Protein AF-A0A2E8UPC9-F1 (afdb_monomer)

Foldseek 3Di:
DDPVVVVVVVVVVVLVVVLVPDDDDDLVLVVQLVVVLVVVLVVCCVVVCVVVVNCEPHPVNVVVVCVVSCCQALVCCQVPVGHPSCVVSVDFDADPVRHGDHSVCVCVVPVVVVCVVVPDSDDDD

Secondary structure (DSSP, 8-state):
--HHHHHHHHHHHHHHHHHTTPPPP-HHHHHHHHHHHHHHHHHHHHHHHHHTTSSSSSGGGHHHHHHHHHHHHHHHHHHHSS-HHHHHTT---B-TTS-B--GGGHHHHHHHHHHHHHHTS----

Structure (mmCIF, N/CA/C/O backbone):
data_AF-A0A2E8UPC9-F1
#
_entry.id   AF-A0A2E8UPC9-F1
#
loop_
_atom_site.group_PDB
_atom_site.id
_atom_site.type_symbol
_atom_site.label_atom_id
_atom_site.label_alt_id
_atom_site.label_comp_id
_atom_site.label_asym_id
_atom_site.label_entity_id
_atom_site.label_seq_id
_atom_site.pdbx_PDB_ins_code
_atom_site.Cartn_x
_atom_site.Cartn_y
_atom_site.Cartn_z
_atom_site.occupancy
_atom_site.B_iso_or_equiv
_atom_site.auth_seq_id
_atom_site.auth_comp_id
_atom_site.auth_asym_id
_atom_site.auth_atom_id
_atom_site.pdbx_PDB_model_num
ATOM 1 N N . MET A 1 1 ? -35.006 27.473 10.296 1.00 53.62 1 MET A N 1
ATOM 2 C CA . MET A 1 1 ? -33.873 26.530 10.461 1.00 53.62 1 MET A CA 1
ATOM 3 C C . MET A 1 1 ? -33.447 26.048 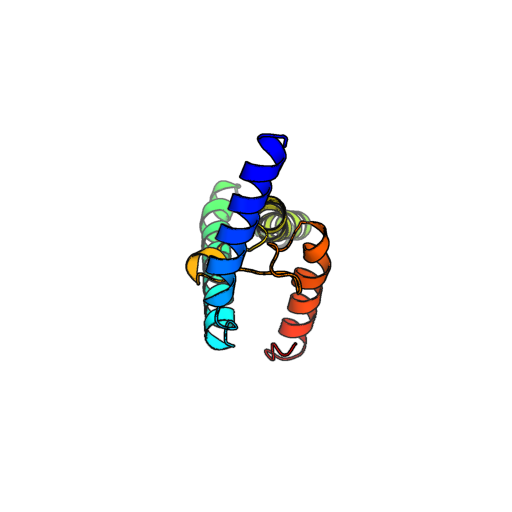9.074 1.00 53.62 1 MET A C 1
ATOM 5 O O . MET A 1 1 ? -34.313 25.646 8.313 1.00 53.62 1 MET A O 1
ATOM 9 N N . ASN A 1 2 ? -32.174 26.198 8.694 1.00 61.91 2 ASN A N 1
ATOM 10 C CA . ASN A 1 2 ? -31.716 26.079 7.300 1.00 61.91 2 ASN A CA 1
ATOM 11 C C . ASN A 1 2 ? -31.569 24.600 6.860 1.00 61.91 2 ASN A C 1
ATOM 13 O O . ASN A 1 2 ? -30.892 23.845 7.559 1.00 61.91 2 ASN A O 1
ATOM 17 N N . LYS A 1 3 ? -32.144 24.189 5.713 1.00 58.75 3 LYS A N 1
ATOM 18 C CA . LYS A 1 3 ? -32.124 22.797 5.179 1.00 58.75 3 LYS A CA 1
ATOM 19 C C . LYS A 1 3 ? -30.715 22.183 5.132 1.00 58.75 3 LYS A C 1
ATOM 21 O O . LYS A 1 3 ? -30.531 21.005 5.416 1.00 58.75 3 LYS A O 1
ATOM 26 N N . LYS A 1 4 ? -29.699 23.010 4.870 1.00 60.12 4 LYS A N 1
ATOM 27 C CA . LYS A 1 4 ? -28.281 22.613 4.831 1.00 60.12 4 LYS A CA 1
ATOM 28 C C . LYS A 1 4 ? -27.759 22.074 6.176 1.00 60.12 4 LYS A C 1
ATOM 30 O O . LYS A 1 4 ? -26.920 21.182 6.199 1.00 60.12 4 LYS A O 1
ATOM 35 N N . ASN A 1 5 ? -28.288 22.577 7.295 1.00 56.41 5 ASN A N 1
ATOM 36 C CA . ASN A 1 5 ? -27.905 22.138 8.641 1.00 56.41 5 ASN A CA 1
ATOM 37 C C . ASN A 1 5 ? -28.623 20.852 9.075 1.00 56.41 5 ASN A C 1
ATOM 39 O O . ASN A 1 5 ? -28.151 20.187 9.993 1.00 56.41 5 ASN A O 1
ATOM 43 N N . GLN A 1 6 ? -29.749 20.509 8.439 1.00 60.88 6 GLN A N 1
ATOM 44 C CA . GLN A 1 6 ? -30.461 19.251 8.678 1.00 60.88 6 GLN A CA 1
ATOM 45 C C . GLN A 1 6 ? -29.763 18.097 7.950 1.00 60.88 6 GLN A C 1
ATOM 47 O O . GLN A 1 6 ? -29.388 17.134 8.609 1.00 60.88 6 GLN A O 1
ATOM 52 N N . ASN A 1 7 ? -29.426 18.268 6.664 1.00 59.91 7 ASN A N 1
ATOM 53 C CA . ASN A 1 7 ? -28.661 17.268 5.901 1.00 59.91 7 ASN A CA 1
ATOM 54 C C . ASN A 1 7 ? -27.300 16.957 6.544 1.00 59.91 7 ASN A C 1
ATOM 56 O O . ASN A 1 7 ? -26.943 15.797 6.708 1.00 59.91 7 ASN A O 1
ATOM 60 N N . LYS A 1 8 ? -26.570 17.987 6.997 1.00 54.03 8 LYS A N 1
ATOM 61 C CA . LYS A 1 8 ? -25.281 17.796 7.679 1.00 54.03 8 LYS A CA 1
ATOM 62 C C . LYS A 1 8 ? -25.423 17.031 9.001 1.00 54.03 8 LYS A C 1
ATOM 64 O O . LYS A 1 8 ? -24.548 16.253 9.355 1.00 54.03 8 LYS A O 1
ATOM 69 N N . LYS A 1 9 ? -26.512 17.243 9.749 1.00 53.56 9 LYS A N 1
ATOM 70 C CA . LYS A 1 9 ? -26.778 16.501 10.994 1.00 53.56 9 LYS A CA 1
ATOM 71 C C . LYS A 1 9 ? -27.178 15.050 10.729 1.00 53.56 9 LYS A C 1
ATOM 73 O O . LYS A 1 9 ? -26.815 14.188 11.522 1.00 53.56 9 LYS A O 1
ATOM 78 N N . GLU A 1 10 ? -27.902 14.783 9.645 1.00 54.31 10 GLU A N 1
ATOM 79 C CA . GLU A 1 10 ? -28.267 13.425 9.234 1.00 54.31 10 GLU A CA 1
ATOM 80 C C . GLU A 1 10 ? -27.057 12.627 8.734 1.00 54.31 10 GLU A C 1
ATOM 82 O O . GLU A 1 10 ? -26.909 11.476 9.135 1.00 54.31 10 GLU A O 1
ATOM 87 N N . GLU A 1 11 ? -26.150 13.235 7.960 1.00 55.62 11 GLU A N 1
ATOM 88 C CA . GLU A 1 11 ? -24.879 12.605 7.558 1.00 55.62 11 GLU A CA 1
ATOM 89 C C . GLU A 1 11 ? -24.008 12.254 8.771 1.00 55.62 11 GLU A C 1
ATOM 91 O O . GLU A 1 11 ? -23.616 11.102 8.925 1.00 55.62 11 GLU A O 1
ATOM 96 N N . ILE A 1 12 ? -23.805 13.194 9.703 1.00 56.66 12 ILE A N 1
ATOM 97 C CA . ILE A 1 12 ? -22.993 12.960 10.912 1.00 56.66 12 ILE A CA 1
ATOM 98 C C . ILE A 1 12 ? -23.587 11.847 11.796 1.00 56.66 12 ILE A C 1
ATOM 100 O O . ILE A 1 12 ? -22.846 11.073 12.398 1.00 56.66 12 ILE A O 1
ATOM 104 N N . ASN A 1 13 ? -24.918 11.749 11.883 1.00 53.28 13 ASN A N 1
ATOM 105 C CA . ASN A 1 13 ? -25.608 10.715 12.665 1.00 53.28 13 ASN A CA 1
ATOM 106 C C . ASN A 1 13 ? -25.575 9.340 11.969 1.00 53.28 13 ASN A C 1
ATOM 108 O O . ASN A 1 13 ? -25.529 8.295 12.615 1.00 53.28 13 ASN A O 1
ATOM 112 N N . LYS A 1 14 ? -25.572 9.322 10.633 1.00 56.09 14 LYS A N 1
ATOM 113 C CA . LYS A 1 14 ? -25.451 8.089 9.853 1.00 56.09 14 LYS A CA 1
ATOM 114 C C . LYS A 1 14 ? -24.025 7.541 9.903 1.00 56.09 14 LYS A C 1
ATOM 116 O O . LYS A 1 14 ? -23.857 6.344 10.129 1.00 56.09 14 LYS A O 1
ATOM 121 N N . ASP A 1 15 ? -23.026 8.414 9.788 1.00 54.78 15 ASP A N 1
ATOM 122 C CA . ASP A 1 15 ? -21.617 8.053 9.932 1.00 54.78 15 ASP A CA 1
ATOM 123 C C . ASP A 1 15 ? -21.334 7.538 11.346 1.00 54.78 15 ASP A C 1
ATOM 125 O O . ASP A 1 15 ? -20.826 6.429 11.493 1.00 54.78 15 ASP A O 1
ATOM 129 N N . SER A 1 16 ? -21.766 8.248 12.397 1.00 52.50 16 SER A N 1
ATOM 130 C CA . SER A 1 16 ? -21.538 7.832 13.792 1.00 52.50 16 SER A CA 1
ATOM 131 C C . SER A 1 16 ? -22.139 6.461 14.134 1.00 52.50 16 SER A C 1
ATOM 133 O O . SER A 1 16 ? -21.529 5.689 14.876 1.00 52.50 16 SER A O 1
ATOM 135 N N . LYS A 1 17 ? -23.289 6.108 13.546 1.00 51.22 17 LYS A N 1
ATOM 136 C CA . LYS A 1 17 ? -23.935 4.796 13.710 1.00 51.22 17 LYS A CA 1
ATOM 137 C C . LYS A 1 17 ? -23.205 3.661 12.976 1.00 51.22 17 LYS A C 1
ATOM 139 O O . LYS A 1 17 ? -23.281 2.507 13.397 1.00 51.22 17 LYS A O 1
ATOM 144 N N . HIS A 1 18 ? -22.482 3.962 11.896 1.00 55.59 18 HIS A N 1
ATOM 145 C CA . HIS A 1 18 ? -21.567 3.001 11.269 1.00 55.59 18 HIS A CA 1
ATOM 146 C C . HIS A 1 18 ? -20.305 2.788 12.118 1.00 55.59 18 HIS A C 1
ATOM 148 O O . HIS A 1 18 ? -19.798 1.671 12.187 1.00 55.59 18 HIS A O 1
ATOM 154 N N . ILE A 1 19 ? -19.841 3.828 12.815 1.00 59.38 19 ILE A N 1
ATOM 155 C CA . ILE A 1 19 ? -18.601 3.808 13.609 1.00 59.38 19 ILE A CA 1
ATOM 156 C C . ILE A 1 19 ? -18.763 3.003 14.896 1.00 59.38 19 ILE A C 1
ATOM 158 O O . ILE A 1 19 ? -17.841 2.303 15.303 1.00 59.38 19 ILE A O 1
ATOM 162 N N . SER A 1 20 ? -19.948 3.038 15.512 1.00 56.66 20 SER A N 1
ATOM 163 C CA . SER A 1 20 ? -20.241 2.259 16.723 1.00 56.66 20 SER A CA 1
ATOM 164 C C . SER A 1 20 ? -20.184 0.739 16.520 1.00 56.66 20 SER A C 1
ATOM 166 O O . SER A 1 20 ? -20.212 0.006 17.500 1.00 56.66 20 SER A O 1
ATOM 168 N N . ASN A 1 21 ? -20.115 0.269 15.269 1.00 64.56 21 ASN A N 1
ATOM 169 C CA . ASN A 1 21 ? -19.970 -1.144 14.911 1.00 64.56 21 ASN A CA 1
ATOM 170 C C . ASN A 1 21 ? -18.559 -1.495 14.402 1.00 64.56 21 ASN A C 1
ATOM 172 O O . ASN A 1 21 ? -18.359 -2.584 13.867 1.00 64.56 21 ASN A O 1
ATOM 176 N N . LEU A 1 22 ? -17.587 -0.583 14.511 1.00 72.06 22 LEU A N 1
ATOM 177 C CA . LEU A 1 22 ? -16.212 -0.854 14.101 1.00 72.06 22 LEU A CA 1
ATOM 178 C C . LEU A 1 22 ? -15.459 -1.573 15.215 1.00 72.06 22 LEU A C 1
ATOM 180 O O . LEU A 1 22 ? -15.270 -1.043 16.309 1.00 72.06 22 LEU A O 1
ATOM 184 N N . GLU A 1 23 ? -14.982 -2.769 14.902 1.00 77.81 23 GLU A N 1
ATOM 185 C CA . GLU A 1 23 ? -14.035 -3.488 15.741 1.00 77.81 23 GLU A CA 1
ATOM 186 C C . GL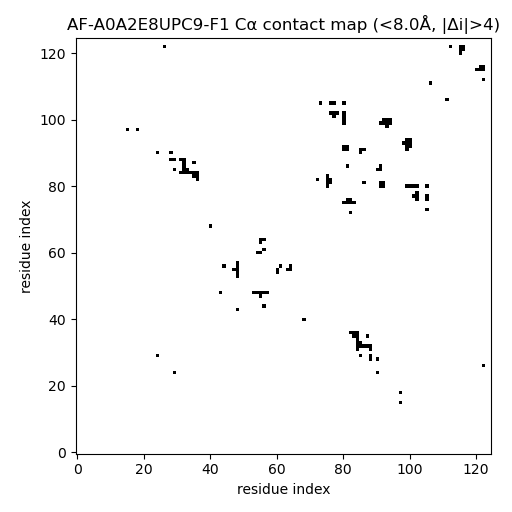U A 1 23 ? -12.603 -3.033 15.430 1.00 77.81 23 GLU A C 1
ATOM 188 O O . GLU A 1 23 ? -12.249 -2.728 14.285 1.00 77.81 23 GLU A O 1
ATOM 193 N N . ILE A 1 24 ? -11.755 -2.985 16.458 1.00 77.38 24 ILE A N 1
ATOM 194 C CA . ILE A 1 24 ? -10.335 -2.682 16.283 1.00 77.38 24 ILE A CA 1
ATOM 195 C C . ILE A 1 24 ? -9.707 -3.784 15.430 1.00 77.38 24 ILE A C 1
ATOM 197 O O . ILE A 1 24 ? -9.656 -4.944 15.830 1.00 77.38 24 ILE A O 1
ATOM 201 N N . ALA A 1 25 ? -9.164 -3.405 14.271 1.00 76.12 25 ALA A N 1
ATOM 202 C CA . ALA A 1 25 ? -8.486 -4.345 13.388 1.00 76.12 25 ALA A CA 1
ATOM 203 C C . ALA A 1 25 ? -7.292 -5.001 14.100 1.00 76.12 25 ALA A C 1
ATOM 205 O O . ALA A 1 25 ? -6.317 -4.317 14.454 1.00 76.12 25 ALA A O 1
ATOM 206 N N . GLY A 1 26 ? -7.368 -6.322 14.261 1.00 77.00 26 GLY A N 1
ATOM 207 C CA . GLY A 1 26 ? -6.341 -7.150 14.882 1.00 77.00 26 GLY A CA 1
ATOM 208 C C . GLY A 1 26 ? -5.055 -7.267 14.057 1.00 77.00 26 GLY A C 1
ATOM 209 O O . GLY A 1 26 ? -4.947 -6.799 12.919 1.00 77.00 26 GLY A O 1
ATOM 210 N N . LEU A 1 27 ? -4.049 -7.923 14.637 1.00 77.19 27 LEU A N 1
ATOM 211 C CA . LEU A 1 27 ? -2.735 -8.092 14.010 1.00 77.19 27 LEU A CA 1
ATOM 212 C C . LEU A 1 27 ? -2.813 -8.914 12.711 1.00 77.19 27 LEU A C 1
ATOM 214 O O . LEU A 1 27 ? -2.221 -8.529 11.706 1.00 77.19 27 LEU A O 1
ATOM 218 N N . ILE A 1 28 ? -3.615 -9.983 12.695 1.00 79.50 28 ILE A N 1
ATOM 219 C CA . ILE A 1 28 ? -3.771 -10.864 11.525 1.00 79.50 28 ILE A CA 1
ATOM 220 C C . ILE A 1 28 ? -4.448 -10.148 10.354 1.00 79.50 28 ILE A C 1
ATOM 222 O O . ILE A 1 28 ? -3.986 -10.270 9.224 1.00 79.50 28 ILE A O 1
ATOM 226 N N . SER A 1 29 ? -5.485 -9.342 10.596 1.00 78.25 29 SER A N 1
ATOM 227 C CA . SER A 1 29 ? -6.134 -8.569 9.528 1.00 78.25 29 SER A CA 1
ATOM 228 C C . SER A 1 29 ? -5.188 -7.527 8.922 1.00 78.25 29 SER A C 1
ATOM 230 O O . SER A 1 29 ? -5.205 -7.296 7.714 1.00 78.25 29 SER A O 1
ATOM 232 N N . ARG A 1 30 ? -4.314 -6.925 9.743 1.00 80.81 30 ARG A N 1
ATOM 233 C CA . ARG A 1 30 ? -3.279 -5.992 9.267 1.00 80.81 30 ARG A CA 1
ATOM 234 C C . ARG A 1 30 ? -2.202 -6.712 8.455 1.00 80.81 30 ARG A C 1
ATOM 236 O O . ARG A 1 30 ? -1.801 -6.197 7.415 1.00 80.81 30 ARG A O 1
ATOM 243 N N . LEU A 1 31 ? -1.777 -7.899 8.894 1.00 79.62 31 LEU A N 1
ATOM 244 C CA . LEU A 1 31 ? -0.836 -8.737 8.150 1.00 79.62 31 LEU A CA 1
ATOM 245 C C . LEU A 1 31 ? -1.433 -9.192 6.813 1.00 79.62 31 LEU A C 1
ATOM 247 O O . LEU A 1 31 ? -0.760 -9.118 5.792 1.00 79.62 31 LEU A O 1
ATOM 251 N N . TYR A 1 32 ? -2.706 -9.586 6.796 1.00 83.44 32 TYR A N 1
ATOM 252 C CA . TYR A 1 32 ? -3.425 -9.929 5.572 1.00 83.44 32 TYR A CA 1
ATOM 253 C C . TYR A 1 32 ? -3.468 -8.748 4.593 1.00 83.44 32 TYR A C 1
ATOM 255 O O . TYR A 1 32 ? -3.091 -8.909 3.436 1.00 83.44 32 TYR A O 1
ATOM 263 N N . ALA A 1 33 ? -3.823 -7.545 5.058 1.00 84.75 33 ALA A N 1
ATOM 264 C CA . ALA A 1 33 ? -3.788 -6.341 4.224 1.00 84.75 33 ALA A CA 1
ATOM 265 C C . ALA A 1 33 ? -2.392 -6.088 3.626 1.00 84.75 33 ALA A C 1
ATOM 267 O O . ALA A 1 33 ? -2.278 -5.766 2.445 1.00 84.75 33 ALA A O 1
ATOM 268 N N . PHE A 1 34 ? -1.333 -6.282 4.419 1.00 81.38 34 PHE A N 1
ATOM 269 C CA . PHE A 1 34 ? 0.048 -6.160 3.953 1.00 81.38 34 PHE A CA 1
ATOM 270 C C . PHE A 1 34 ? 0.413 -7.219 2.902 1.00 81.38 34 PHE A C 1
ATOM 272 O O . PHE A 1 34 ? 1.017 -6.882 1.889 1.00 81.38 34 PHE A O 1
ATOM 279 N N . MET A 1 35 ? 0.009 -8.479 3.093 1.00 83.81 35 MET A N 1
ATOM 280 C CA . MET A 1 35 ? 0.218 -9.552 2.112 1.00 83.81 35 MET A CA 1
ATOM 281 C C . MET A 1 35 ? -0.491 -9.268 0.786 1.00 83.81 35 MET A C 1
ATOM 283 O O . MET A 1 35 ? 0.075 -9.515 -0.277 1.00 83.81 35 MET A O 1
ATOM 287 N N . VAL A 1 36 ? -1.701 -8.706 0.837 1.00 88.75 36 VAL A N 1
ATOM 288 C CA . VAL A 1 36 ? -2.433 -8.285 -0.363 1.00 88.75 36 VAL A CA 1
ATOM 289 C C . VAL A 1 36 ? -1.697 -7.152 -1.079 1.00 88.75 36 VAL A C 1
ATOM 291 O O . VAL A 1 36 ? -1.502 -7.235 -2.289 1.00 88.75 36 VAL A O 1
ATOM 294 N N . ASP A 1 37 ? -1.254 -6.119 -0.353 1.00 86.19 37 ASP A N 1
ATOM 295 C CA . ASP A 1 37 ? -0.483 -5.013 -0.938 1.00 86.19 37 ASP A CA 1
ATOM 296 C C . ASP A 1 37 ? 0.827 -5.513 -1.578 1.00 86.19 37 ASP A C 1
ATOM 298 O O . ASP A 1 37 ? 1.154 -5.123 -2.698 1.00 86.19 37 ASP A O 1
ATOM 302 N N . LEU A 1 38 ? 1.540 -6.428 -0.916 1.00 86.44 38 LEU A N 1
ATOM 303 C CA . LEU A 1 38 ? 2.765 -7.056 -1.421 1.00 86.44 38 LEU A CA 1
ATOM 304 C C . LEU A 1 38 ? 2.507 -7.875 -2.695 1.00 86.44 38 LEU A C 1
ATOM 306 O O . LEU A 1 38 ? 3.241 -7.748 -3.673 1.00 86.44 38 LEU A O 1
ATOM 310 N N . GLY A 1 39 ? 1.434 -8.668 -2.716 1.00 89.75 39 GLY A N 1
ATOM 311 C CA . GLY A 1 39 ? 1.004 -9.393 -3.911 1.00 89.75 39 GLY A CA 1
ATOM 312 C C . GLY A 1 39 ? 0.672 -8.454 -5.072 1.00 89.75 39 GLY A C 1
ATOM 313 O O . GLY A 1 39 ? 1.089 -8.705 -6.201 1.00 89.75 39 GLY A O 1
ATOM 314 N N . LEU A 1 40 ? -0.014 -7.339 -4.802 1.00 90.12 40 LEU A N 1
ATOM 315 C CA . LEU A 1 40 ? -0.352 -6.362 -5.837 1.00 90.12 40 LEU A CA 1
ATOM 316 C C . LEU A 1 40 ? 0.896 -5.683 -6.414 1.00 90.12 40 LEU A C 1
ATOM 318 O O . LEU A 1 40 ? 0.984 -5.489 -7.624 1.00 90.12 40 LEU A O 1
ATOM 322 N N . ILE A 1 41 ? 1.883 -5.379 -5.570 1.00 88.69 41 ILE A N 1
ATOM 323 C CA . ILE A 1 41 ? 3.179 -4.850 -6.010 1.00 88.69 41 ILE A CA 1
ATOM 324 C C . ILE A 1 41 ? 3.890 -5.848 -6.916 1.00 88.69 41 ILE A C 1
ATOM 326 O O . ILE A 1 41 ? 4.360 -5.455 -7.979 1.00 88.69 41 ILE A O 1
ATOM 330 N N . PHE A 1 42 ? 3.927 -7.134 -6.557 1.00 88.50 42 PHE A N 1
ATOM 331 C CA . PHE A 1 42 ? 4.506 -8.148 -7.438 1.00 88.50 42 PHE A CA 1
ATOM 332 C C . PHE A 1 42 ? 3.780 -8.217 -8.779 1.00 88.50 42 PHE A C 1
ATOM 334 O O . PHE A 1 42 ? 4.436 -8.258 -9.815 1.00 88.50 42 PHE A O 1
ATOM 341 N N . ILE A 1 43 ? 2.446 -8.160 -8.787 1.00 90.12 43 ILE A N 1
ATOM 342 C CA . ILE A 1 43 ? 1.668 -8.117 -10.033 1.00 90.12 43 ILE A CA 1
ATOM 343 C C . ILE A 1 43 ? 2.065 -6.900 -10.874 1.00 90.12 43 ILE A C 1
ATOM 345 O O . ILE A 1 43 ? 2.280 -7.042 -12.077 1.00 90.12 43 ILE A O 1
ATOM 349 N N . ILE A 1 44 ? 2.212 -5.723 -10.260 1.00 87.81 44 ILE A N 1
ATOM 350 C CA . ILE A 1 44 ? 2.661 -4.508 -10.949 1.00 87.81 44 ILE A CA 1
ATOM 351 C C . ILE A 1 44 ? 4.065 -4.715 -11.531 1.00 87.81 44 ILE A C 1
ATOM 353 O O . ILE A 1 44 ? 4.269 -4.469 -12.716 1.00 87.81 44 ILE A O 1
ATOM 357 N N . ILE A 1 45 ? 5.016 -5.224 -10.751 1.00 85.75 45 ILE A N 1
ATOM 358 C CA . ILE A 1 45 ? 6.396 -5.451 -11.201 1.00 85.75 45 ILE A CA 1
ATOM 359 C C . ILE A 1 45 ? 6.438 -6.439 -12.373 1.00 85.75 45 ILE A C 1
ATOM 361 O O . ILE A 1 45 ? 6.994 -6.125 -13.422 1.00 85.75 45 ILE A O 1
ATOM 365 N N . TYR A 1 46 ? 5.808 -7.609 -12.239 1.00 86.00 46 TYR A N 1
ATOM 366 C CA . TYR A 1 46 ? 5.826 -8.644 -13.278 1.00 86.00 46 TYR A CA 1
ATOM 367 C C . TYR A 1 46 ? 5.047 -8.255 -14.535 1.00 86.00 46 TYR A C 1
ATOM 369 O O . TYR A 1 46 ? 5.383 -8.716 -15.623 1.00 86.00 46 TYR A O 1
ATOM 377 N N . THR A 1 47 ? 4.026 -7.405 -14.410 1.00 86.44 47 THR A N 1
ATOM 378 C CA . THR A 1 47 ? 3.255 -6.927 -15.565 1.00 86.44 47 THR A CA 1
ATOM 379 C C . THR A 1 47 ? 3.980 -5.783 -16.267 1.00 86.44 47 THR A C 1
ATOM 381 O O . THR A 1 47 ? 4.181 -5.826 -17.477 1.00 86.44 47 THR A O 1
ATOM 384 N N . PHE A 1 48 ? 4.396 -4.754 -15.527 1.00 83.00 48 PHE A N 1
ATOM 385 C CA . PHE A 1 48 ? 4.931 -3.519 -16.104 1.00 83.00 48 PHE A CA 1
ATOM 386 C C . PHE A 1 48 ? 6.443 -3.553 -16.349 1.00 83.00 48 PHE A C 1
ATOM 388 O O . PHE A 1 48 ? 6.911 -2.862 -17.252 1.00 83.00 48 PHE A O 1
ATOM 395 N N . GLY A 1 49 ? 7.202 -4.378 -15.622 1.00 82.06 49 GLY A N 1
ATOM 396 C CA . GLY A 1 49 ? 8.632 -4.607 -15.855 1.00 82.06 49 GLY A CA 1
ATOM 397 C C . GLY A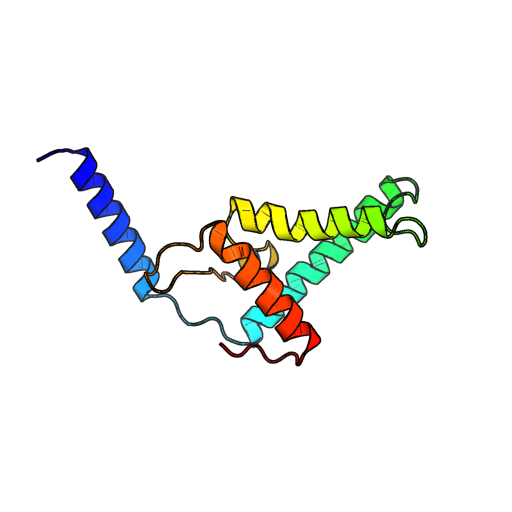 1 49 ? 8.948 -4.971 -17.311 1.00 82.06 49 GLY A C 1
ATOM 398 O O . GLY A 1 49 ? 9.634 -4.193 -17.983 1.00 82.06 49 GLY A O 1
ATOM 399 N N . PRO A 1 50 ? 8.392 -6.067 -17.867 1.00 79.94 50 PRO A N 1
ATOM 400 C CA . PRO A 1 50 ? 8.651 -6.449 -19.255 1.00 79.94 50 PRO A CA 1
ATOM 401 C C . PRO A 1 50 ? 8.061 -5.458 -20.271 1.00 79.94 50 PRO A C 1
ATOM 403 O O . PRO A 1 50 ? 8.697 -5.175 -21.285 1.00 79.94 50 PRO A O 1
ATOM 406 N N . ILE A 1 51 ? 6.885 -4.874 -19.995 1.00 80.81 51 ILE A N 1
ATOM 407 C CA . I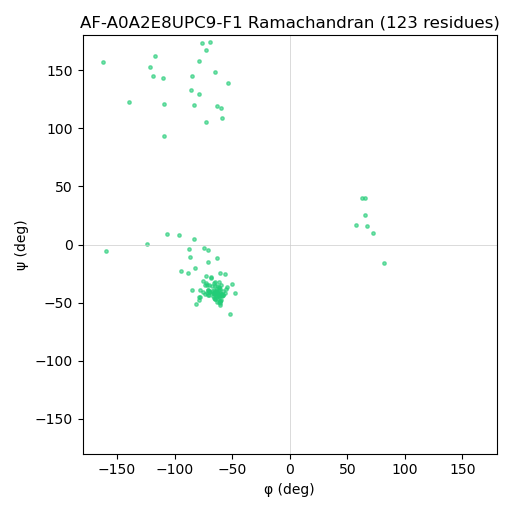LE A 1 51 ? 6.231 -3.895 -20.889 1.00 80.81 51 ILE A CA 1
ATOM 408 C C . ILE A 1 51 ? 7.065 -2.614 -21.027 1.00 80.81 51 ILE A C 1
ATOM 410 O O . ILE A 1 51 ? 7.094 -2.002 -22.093 1.00 80.81 51 ILE A O 1
ATOM 414 N N . SER A 1 52 ? 7.785 -2.220 -19.975 1.00 75.56 52 SER A N 1
ATOM 415 C CA . SER A 1 52 ? 8.654 -1.039 -19.990 1.00 75.56 52 SER A CA 1
ATOM 416 C C . SER A 1 52 ? 9.916 -1.202 -20.850 1.00 75.56 52 SER A C 1
ATOM 418 O O . SER A 1 52 ? 10.686 -0.249 -20.991 1.00 75.56 52 SER A O 1
ATOM 420 N N . GLY A 1 53 ? 10.151 -2.395 -21.411 1.00 71.81 53 GLY A N 1
ATOM 421 C CA . GLY A 1 53 ? 11.380 -2.714 -22.129 1.00 71.81 53 GLY A CA 1
ATOM 422 C C . GLY A 1 53 ? 12.595 -2.710 -21.205 1.00 71.81 53 GLY A C 1
ATOM 423 O O . GLY A 1 53 ? 13.639 -2.197 -21.599 1.00 71.81 53 GLY A O 1
ATOM 424 N N . ASN A 1 54 ? 12.445 -3.243 -19.984 1.00 65.75 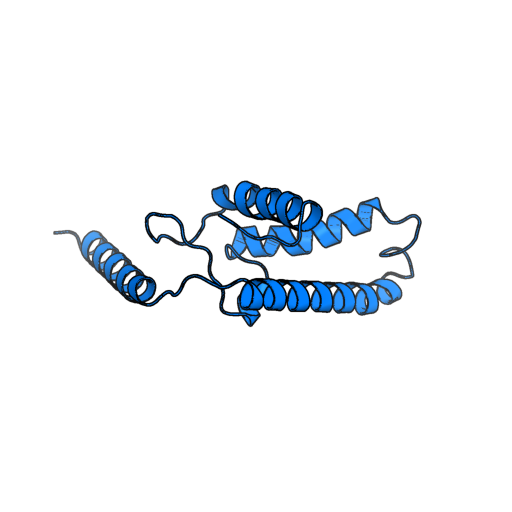54 ASN A N 1
ATOM 425 C CA . ASN A 1 54 ? 13.494 -3.314 -18.960 1.00 65.75 54 ASN A CA 1
ATOM 426 C C . ASN A 1 54 ? 13.966 -1.950 -18.414 1.00 65.75 54 ASN A C 1
ATOM 428 O O . ASN A 1 54 ? 15.088 -1.820 -17.937 1.00 65.75 54 ASN A O 1
ATOM 432 N N . LYS A 1 55 ? 13.120 -0.916 -18.479 1.00 70.94 55 LYS A N 1
ATOM 433 C CA . LYS A 1 55 ? 13.432 0.416 -17.927 1.00 70.94 55 LYS A CA 1
ATOM 434 C C . LYS A 1 55 ? 12.914 0.621 -16.508 1.00 70.94 55 LYS A C 1
ATOM 436 O O . LYS A 1 55 ? 13.422 1.484 -15.810 1.00 70.94 55 LYS A O 1
ATOM 441 N N . LEU A 1 56 ? 11.903 -0.142 -16.110 1.00 70.94 56 LEU A N 1
ATOM 442 C CA . LEU A 1 56 ? 11.374 -0.191 -14.751 1.00 70.94 56 LEU A CA 1
ATOM 443 C C . LEU A 1 56 ? 11.742 -1.540 -14.133 1.00 70.94 56 LEU A C 1
ATOM 445 O O . LEU A 1 56 ? 11.703 -2.562 -14.823 1.00 70.94 56 LEU A O 1
ATOM 449 N N . PHE A 1 57 ? 12.047 -1.539 -12.841 1.00 74.31 57 PHE A N 1
ATOM 450 C CA . PHE A 1 57 ? 12.369 -2.716 -12.037 1.00 74.31 57 PHE A CA 1
ATOM 451 C C . PHE A 1 57 ? 13.640 -3.448 -12.505 1.00 74.31 57 PHE A C 1
ATOM 453 O O . PHE A 1 57 ? 13.688 -4.677 -12.520 1.00 74.31 57 PHE A O 1
ATOM 460 N N . HIS A 1 58 ? 14.663 -2.671 -12.886 1.00 74.75 58 HIS A N 1
ATOM 461 C CA . HIS A 1 58 ? 16.030 -3.111 -13.223 1.00 74.75 58 HIS A CA 1
ATOM 462 C C . HIS A 1 58 ? 17.055 -2.519 -12.254 1.00 74.75 58 HIS A C 1
ATOM 464 O O . HIS A 1 58 ? 16.768 -1.525 -11.594 1.00 74.75 58 HIS A O 1
ATOM 470 N N . GLU A 1 59 ? 18.259 -3.095 -12.187 1.00 73.75 59 GLU A N 1
ATOM 471 C CA . GLU A 1 59 ? 19.296 -2.684 -11.219 1.00 73.75 59 GLU A CA 1
ATOM 472 C C . GLU A 1 59 ? 19.615 -1.176 -11.274 1.00 73.75 59 GLU A C 1
ATOM 474 O O . GLU A 1 59 ? 19.769 -0.542 -10.230 1.00 73.75 59 GLU A O 1
ATOM 479 N N . ASP A 1 60 ? 19.598 -0.577 -12.469 1.00 77.19 60 ASP A N 1
ATOM 480 C CA . ASP A 1 60 ? 19.865 0.855 -12.681 1.00 77.19 60 ASP A CA 1
ATOM 481 C C . ASP A 1 60 ? 18.620 1.761 -12.553 1.00 77.19 60 ASP A C 1
ATOM 483 O O . ASP A 1 60 ? 18.717 2.989 -12.627 1.00 77.19 60 ASP A O 1
ATOM 487 N N . ALA A 1 61 ? 17.430 1.185 -12.352 1.00 78.44 61 ALA A N 1
ATOM 488 C CA . ALA A 1 61 ? 16.150 1.900 -12.330 1.00 78.44 61 ALA A CA 1
ATOM 489 C C . ALA A 1 61 ? 15.668 2.272 -10.916 1.00 78.44 61 ALA A C 1
ATOM 491 O O . ALA A 1 61 ? 14.564 2.800 -10.763 1.00 78.44 61 ALA A O 1
ATOM 492 N N . ALA A 1 62 ? 16.498 2.071 -9.886 1.00 76.19 62 ALA A N 1
ATOM 493 C CA . ALA A 1 62 ? 16.113 2.204 -8.477 1.00 76.19 62 ALA A CA 1
ATOM 494 C C . ALA A 1 62 ? 15.338 3.500 -8.155 1.00 76.19 62 ALA A C 1
ATOM 496 O O . ALA A 1 62 ? 14.334 3.470 -7.445 1.00 76.19 62 ALA A O 1
ATOM 497 N N . THR A 1 63 ? 15.748 4.644 -8.712 1.00 78.44 63 THR A N 1
ATOM 498 C CA . THR A 1 63 ? 15.056 5.930 -8.509 1.00 78.44 63 THR A CA 1
ATOM 499 C C . THR A 1 63 ? 13.630 5.928 -9.069 1.00 78.44 63 THR A C 1
ATOM 501 O O . THR A 1 63 ? 12.712 6.448 -8.434 1.00 78.44 63 THR A O 1
ATOM 504 N N . GLN A 1 64 ? 13.423 5.357 -10.257 1.00 81.62 64 GLN A N 1
ATOM 505 C CA . GLN A 1 64 ? 12.104 5.273 -10.890 1.00 81.62 64 GLN A CA 1
ATOM 506 C C . GLN A 1 64 ? 11.211 4.275 -10.153 1.00 81.62 64 GLN A C 1
ATOM 508 O O . GLN A 1 64 ? 10.042 4.571 -9.905 1.00 81.62 64 GLN A O 1
ATOM 513 N N . ASP A 1 65 ? 11.774 3.155 -9.711 1.00 81.12 65 ASP A N 1
ATOM 514 C CA . ASP A 1 65 ? 11.049 2.120 -8.973 1.00 81.12 65 ASP A CA 1
ATOM 515 C C . ASP A 1 65 ? 10.555 2.631 -7.623 1.00 81.12 65 ASP A C 1
ATOM 517 O O . ASP A 1 65 ? 9.407 2.391 -7.246 1.00 81.12 65 ASP A O 1
ATOM 521 N N . ILE A 1 66 ? 11.386 3.415 -6.928 1.00 79.50 66 ILE A N 1
ATOM 522 C CA . ILE A 1 66 ? 10.996 4.098 -5.693 1.00 79.50 66 ILE A CA 1
ATOM 523 C C . ILE A 1 66 ? 9.824 5.044 -5.955 1.00 79.50 66 ILE A C 1
ATOM 525 O O . ILE A 1 66 ? 8.880 5.052 -5.172 1.00 79.50 66 ILE A O 1
ATOM 529 N N . LEU A 1 67 ? 9.837 5.815 -7.047 1.00 83.06 67 LEU A N 1
ATOM 530 C CA . LEU A 1 67 ? 8.735 6.726 -7.374 1.00 83.06 67 LEU A CA 1
ATOM 531 C C . LEU A 1 67 ? 7.438 5.978 -7.695 1.00 83.06 67 LEU A C 1
ATOM 533 O O . LEU A 1 67 ? 6.373 6.391 -7.234 1.00 83.06 67 LEU A O 1
ATOM 537 N N . VAL A 1 68 ? 7.513 4.875 -8.441 1.00 83.19 68 VAL A N 1
ATOM 538 C CA . VAL A 1 68 ? 6.345 4.042 -8.763 1.00 83.19 68 VAL A CA 1
ATOM 539 C C . VAL A 1 68 ? 5.777 3.401 -7.498 1.00 83.19 68 VAL A C 1
ATOM 541 O O . VAL A 1 68 ? 4.573 3.486 -7.252 1.00 83.19 68 VAL A O 1
ATOM 544 N N . LEU A 1 69 ? 6.634 2.818 -6.658 1.00 81.62 69 LEU A N 1
ATOM 545 C CA . LEU A 1 69 ? 6.227 2.182 -5.408 1.00 81.62 69 LEU A CA 1
ATOM 546 C C . LEU A 1 69 ? 5.665 3.204 -4.412 1.00 81.62 69 LEU A C 1
ATOM 548 O O . LEU A 1 69 ? 4.632 2.972 -3.783 1.00 81.62 69 LEU A O 1
ATOM 552 N N . PHE A 1 70 ? 6.306 4.366 -4.298 1.00 79.88 70 PHE A N 1
ATOM 553 C CA . PHE A 1 70 ? 5.828 5.463 -3.465 1.00 79.88 70 PHE A CA 1
ATOM 554 C C . PHE A 1 70 ? 4.477 5.973 -3.965 1.00 79.88 70 PHE A C 1
ATOM 556 O O . PHE A 1 70 ? 3.545 6.104 -3.174 1.00 79.88 70 PHE A O 1
ATOM 563 N N . GLY A 1 71 ? 4.327 6.178 -5.276 1.00 80.56 71 GLY A N 1
ATOM 564 C CA . GLY A 1 71 ? 3.061 6.558 -5.899 1.00 80.56 71 GLY A CA 1
ATOM 565 C C . GLY A 1 71 ? 1.947 5.548 -5.620 1.00 80.56 71 GLY A C 1
ATOM 566 O O . GLY A 1 71 ? 0.845 5.951 -5.247 1.00 80.56 71 GLY A O 1
ATOM 567 N N . TYR A 1 72 ? 2.247 4.249 -5.709 1.00 81.94 72 TYR A N 1
ATOM 568 C CA . TYR A 1 72 ? 1.301 3.170 -5.424 1.00 81.94 72 TYR A CA 1
ATOM 569 C C . TYR A 1 72 ? 0.731 3.235 -4.003 1.00 81.94 72 TYR A C 1
ATOM 571 O O . TYR A 1 72 ? -0.461 3.015 -3.813 1.00 81.94 72 TYR A O 1
ATOM 579 N N . PHE A 1 73 ? 1.540 3.568 -2.997 1.00 76.56 73 PHE A N 1
ATOM 580 C CA . PHE A 1 73 ? 1.036 3.687 -1.629 1.00 76.56 73 PHE A CA 1
ATOM 581 C C . PHE A 1 73 ? 0.434 5.060 -1.330 1.00 76.56 73 PHE A C 1
ATOM 583 O O . PHE A 1 73 ? -0.578 5.157 -0.635 1.00 76.56 73 PHE A O 1
ATOM 590 N N . VAL A 1 74 ? 1.035 6.131 -1.838 1.00 76.81 74 VAL A N 1
ATOM 591 C CA . VAL A 1 74 ? 0.677 7.502 -1.468 1.00 76.81 74 VAL A CA 1
ATOM 592 C C . VAL A 1 74 ? -0.584 7.964 -2.175 1.00 76.81 74 VAL A C 1
ATOM 594 O O . VAL A 1 74 ? -1.468 8.505 -1.516 1.00 76.81 74 VAL A O 1
ATOM 597 N N . ILE A 1 75 ? -0.721 7.718 -3.481 1.00 80.38 75 ILE A N 1
ATOM 598 C CA . ILE A 1 75 ? -1.875 8.198 -4.253 1.00 80.38 75 ILE A CA 1
ATOM 599 C C . ILE A 1 75 ? -3.183 7.614 -3.699 1.00 80.38 75 ILE A C 1
ATOM 601 O O . ILE A 1 75 ? -4.080 8.400 -3.376 1.00 80.38 75 ILE A O 1
ATOM 605 N N . PRO A 1 76 ? -3.317 6.288 -3.486 1.00 75.75 76 PRO A N 1
ATOM 606 C CA . PRO A 1 76 ? -4.557 5.742 -2.954 1.00 75.75 76 PRO A CA 1
ATOM 607 C C . PRO A 1 76 ? -4.835 6.197 -1.525 1.00 75.75 76 PRO A C 1
ATOM 609 O O . PRO A 1 76 ? -5.984 6.432 -1.155 1.00 75.75 76 PRO A O 1
ATOM 612 N N . THR A 1 77 ? -3.784 6.389 -0.729 1.00 74.19 77 THR A N 1
ATOM 613 C CA . THR A 1 77 ? -3.938 6.873 0.641 1.00 74.19 77 THR A CA 1
ATOM 614 C C . THR A 1 77 ? -4.375 8.344 0.668 1.00 74.19 77 THR A C 1
ATOM 616 O O . THR A 1 77 ? -5.203 8.701 1.499 1.00 74.19 77 THR A O 1
ATOM 619 N N . ILE A 1 78 ? -3.918 9.187 -0.266 1.00 71.75 78 ILE A N 1
ATOM 620 C CA . ILE A 1 78 ? -4.379 10.582 -0.410 1.00 71.75 78 ILE A CA 1
ATOM 621 C C . ILE A 1 78 ? -5.845 10.648 -0.822 1.00 71.75 78 ILE A C 1
ATOM 623 O O . ILE A 1 78 ? -6.603 11.426 -0.247 1.00 71.75 78 ILE A O 1
ATOM 627 N N . ILE A 1 79 ? -6.243 9.847 -1.808 1.00 75.06 79 ILE A N 1
ATOM 628 C CA . ILE A 1 79 ? -7.586 9.936 -2.389 1.00 75.06 79 ILE A CA 1
ATOM 629 C C . ILE A 1 79 ? -8.624 9.260 -1.485 1.00 75.06 79 ILE A C 1
ATOM 631 O O . ILE A 1 79 ? -9.729 9.774 -1.324 1.00 75.06 79 ILE A O 1
ATOM 635 N N . TRP A 1 80 ? -8.279 8.121 -0.881 1.00 73.44 80 TRP A N 1
ATOM 636 C CA . TRP A 1 80 ? -9.240 7.260 -0.187 1.00 73.44 80 TRP A CA 1
ATOM 637 C C . TRP A 1 80 ? -8.904 6.969 1.277 1.00 73.44 80 TRP A C 1
ATOM 639 O O . TRP A 1 80 ? -9.647 6.234 1.927 1.00 73.44 80 TRP A O 1
ATOM 649 N N . GLY A 1 81 ? -7.802 7.504 1.809 1.00 72.50 81 GLY A N 1
ATOM 650 C CA . GLY A 1 81 ? -7.419 7.353 3.219 1.00 72.50 8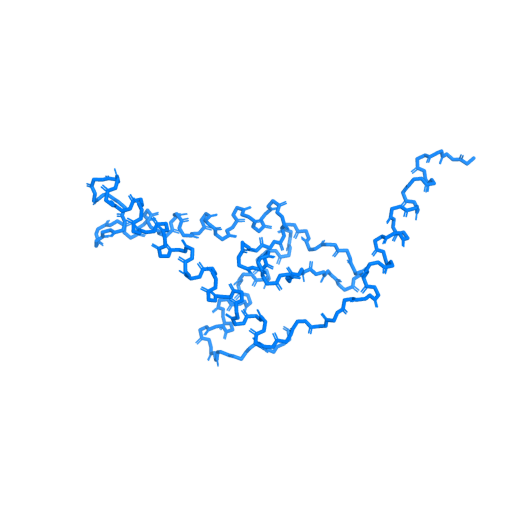1 GLY A CA 1
ATOM 651 C C . GLY A 1 81 ? -6.913 5.957 3.600 1.00 72.50 81 GLY A C 1
ATOM 652 O O . GLY A 1 81 ? -6.782 5.644 4.783 1.00 72.50 81 GLY A O 1
ATOM 653 N N . ARG A 1 82 ? -6.672 5.070 2.625 1.00 76.94 82 ARG A N 1
ATOM 654 C CA . ARG A 1 82 ? -6.226 3.687 2.861 1.00 76.94 82 ARG A CA 1
ATOM 655 C C . ARG A 1 82 ? -5.619 3.068 1.595 1.00 76.94 82 ARG A C 1
ATOM 657 O O . ARG A 1 82 ? -5.926 3.492 0.487 1.00 76.94 82 ARG A O 1
ATOM 664 N N . THR A 1 83 ? -4.778 2.051 1.779 1.00 85.38 83 THR A N 1
ATOM 665 C CA . THR A 1 83 ? -4.134 1.298 0.692 1.00 85.38 83 THR A CA 1
ATOM 666 C C . THR A 1 83 ? -5.097 0.277 0.069 1.00 85.38 83 THR A C 1
ATOM 668 O O . THR A 1 83 ? -6.055 -0.135 0.739 1.00 85.38 83 THR A O 1
ATOM 671 N N . PRO A 1 84 ? -4.861 -0.172 -1.178 1.00 86.00 84 PRO A N 1
ATOM 672 C CA . PRO A 1 84 ? -5.671 -1.215 -1.810 1.00 86.00 84 PRO A CA 1
ATOM 673 C C . PRO A 1 84 ? -5.751 -2.511 -0.986 1.00 86.00 84 PRO A C 1
ATOM 675 O O . PRO A 1 84 ? -6.826 -3.090 -0.853 1.00 86.00 84 PRO A O 1
ATOM 678 N N . GLY A 1 85 ? -4.670 -2.936 -0.328 1.00 84.81 85 GLY A N 1
ATOM 679 C CA . GLY A 1 85 ? -4.685 -4.110 0.548 1.00 84.81 85 GLY A CA 1
ATOM 680 C C . GLY A 1 85 ? -5.640 -3.968 1.734 1.00 84.81 85 GLY A C 1
ATOM 681 O O . GLY A 1 85 ? -6.368 -4.901 2.072 1.00 84.81 85 GLY A O 1
ATOM 682 N N . LYS A 1 86 ? -5.740 -2.770 2.321 1.00 82.75 86 LYS A N 1
ATOM 683 C CA . LYS A 1 86 ? -6.749 -2.485 3.355 1.00 82.75 86 LYS A CA 1
ATOM 684 C C . LYS A 1 86 ? -8.174 -2.471 2.806 1.00 82.75 86 LYS A C 1
ATOM 686 O O . LYS A 1 86 ? -9.090 -2.774 3.564 1.00 82.75 86 LYS A O 1
ATOM 691 N N . TRP A 1 87 ? -8.382 -2.119 1.533 1.00 85.56 87 TRP A N 1
ATOM 692 C CA . TRP A 1 87 ? -9.708 -2.231 0.909 1.00 85.56 87 TRP A CA 1
ATOM 693 C C . TRP A 1 87 ? -10.177 -3.670 0.900 1.00 85.56 87 TRP A C 1
ATOM 695 O O . TRP A 1 87 ? -11.283 -3.947 1.353 1.00 85.56 87 TRP A O 1
ATOM 705 N N . VAL A 1 88 ? -9.308 -4.566 0.437 1.00 86.00 88 VAL A N 1
ATOM 706 C CA . VAL A 1 88 ? -9.589 -6.001 0.379 1.00 86.00 88 VAL A CA 1
ATOM 707 C C . VAL A 1 88 ? -9.801 -6.566 1.783 1.00 86.00 88 VAL A C 1
ATOM 709 O O . VAL A 1 88 ? -10.739 -7.322 2.005 1.00 86.00 88 VAL A O 1
ATOM 712 N N . ALA A 1 89 ? -8.994 -6.140 2.757 1.00 82.75 89 ALA A N 1
ATOM 713 C CA . ALA A 1 89 ? -9.132 -6.555 4.151 1.00 82.75 89 ALA A CA 1
ATOM 714 C C . ALA A 1 89 ? -10.319 -5.911 4.901 1.00 82.75 89 ALA A C 1
ATOM 716 O O . ALA A 1 89 ? -10.511 -6.199 6.079 1.00 82.75 89 ALA A O 1
ATOM 717 N N . GLY A 1 90 ? -11.080 -5.004 4.275 1.00 82.50 90 GLY A N 1
ATOM 718 C CA . GLY A 1 90 ? -12.186 -4.292 4.927 1.00 82.50 90 GLY A CA 1
ATOM 719 C C . GLY A 1 90 ? -11.751 -3.317 6.030 1.00 82.50 90 GLY A C 1
ATOM 720 O O . GLY A 1 90 ? -12.575 -2.879 6.827 1.00 82.50 90 GLY A O 1
ATOM 721 N N . ILE A 1 91 ? -10.468 -2.952 6.083 1.00 81.12 91 ILE A N 1
ATOM 722 C CA . ILE A 1 91 ? -9.916 -2.076 7.116 1.00 81.12 91 ILE A CA 1
ATOM 723 C C . ILE A 1 91 ? -10.111 -0.618 6.702 1.00 81.12 91 ILE A C 1
ATOM 725 O O . ILE A 1 91 ? -9.783 -0.206 5.583 1.00 81.12 91 ILE A O 1
ATOM 729 N N . ILE A 1 92 ? -10.600 0.186 7.642 1.00 77.44 92 ILE A N 1
ATOM 730 C CA . ILE A 1 92 ? -10.667 1.641 7.522 1.00 77.44 92 ILE A CA 1
ATOM 731 C C . ILE A 1 92 ? -9.881 2.297 8.650 1.00 77.44 92 ILE A C 1
ATOM 733 O O . ILE A 1 92 ? -9.697 1.722 9.722 1.00 77.44 92 ILE A O 1
ATOM 737 N N . VAL A 1 93 ? -9.388 3.500 8.381 1.00 72.62 93 VAL A N 1
ATOM 738 C CA . VAL A 1 93 ? -8.640 4.299 9.347 1.00 72.62 93 VAL A CA 1
ATOM 739 C C . VAL A 1 93 ? -9.537 5.460 9.730 1.00 72.62 93 VAL A C 1
ATOM 741 O O . VAL A 1 93 ? -9.969 6.229 8.870 1.00 72.62 93 VAL A O 1
ATOM 744 N N . VAL A 1 94 ? -9.837 5.554 11.016 1.00 73.50 94 VAL A N 1
ATOM 745 C CA . VAL A 1 94 ? -10.687 6.599 11.581 1.00 73.50 94 VAL A CA 1
ATOM 746 C C . VAL A 1 94 ? -9.883 7.400 12.593 1.00 73.50 94 VAL A C 1
ATOM 748 O O . VAL A 1 94 ? -9.005 6.869 13.278 1.00 73.50 94 VAL A O 1
ATOM 751 N N . MET A 1 95 ? -10.148 8.699 12.661 1.00 70.56 95 MET A N 1
ATOM 752 C CA . MET A 1 95 ? -9.595 9.573 13.687 1.00 70.56 95 MET A CA 1
ATOM 753 C C . MET A 1 95 ? -10.273 9.298 15.038 1.00 70.56 95 MET A C 1
ATOM 755 O O . MET A 1 95 ? -11.2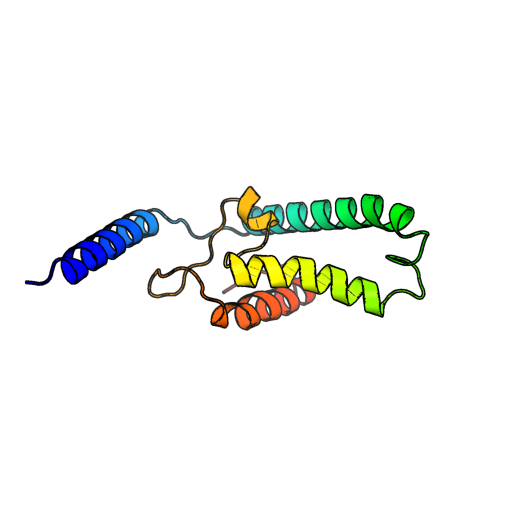88 8.609 15.118 1.00 70.56 95 MET A O 1
ATOM 759 N N . LYS A 1 96 ? -9.712 9.832 16.132 1.00 68.19 96 LYS A N 1
ATOM 760 C CA . LYS A 1 96 ? -10.280 9.650 17.485 1.00 68.19 96 LYS A CA 1
ATOM 761 C C . LYS A 1 96 ? -11.702 10.205 17.625 1.00 68.19 96 LYS A C 1
ATOM 763 O O . LYS A 1 96 ? -12.440 9.759 18.493 1.00 68.19 96 LYS A O 1
ATOM 768 N N . ASP A 1 97 ? -12.064 11.174 16.790 1.00 65.06 97 ASP A N 1
ATOM 769 C CA . ASP A 1 97 ? -13.413 11.737 16.691 1.00 65.06 97 ASP A CA 1
ATOM 770 C C . ASP A 1 97 ? -14.349 10.904 15.788 1.00 65.06 97 ASP A C 1
ATOM 772 O O . ASP A 1 97 ? -15.487 11.296 15.542 1.00 65.06 97 ASP A O 1
ATOM 776 N N . GLY A 1 98 ? -13.871 9.758 15.293 1.00 62.53 98 GLY A N 1
ATOM 777 C CA . GLY A 1 98 ? -14.570 8.863 14.380 1.00 62.53 98 GLY A CA 1
ATOM 778 C C . GLY A 1 98 ? -14.485 9.290 12.917 1.00 62.53 98 GLY A C 1
ATOM 779 O O . GLY A 1 98 ? -14.714 8.478 12.031 1.00 62.53 98 GLY A O 1
ATOM 780 N N . THR A 1 99 ? -14.112 10.524 12.598 1.00 67.44 99 THR A N 1
ATOM 781 C CA . THR A 1 99 ? -14.134 10.952 11.197 1.00 67.44 99 THR A CA 1
ATOM 782 C C . THR A 1 99 ? -13.118 10.165 10.351 1.00 67.44 99 THR A C 1
ATOM 784 O O . THR A 1 99 ? -12.078 9.734 10.868 1.00 67.44 99 THR A O 1
ATOM 787 N N . PRO A 1 100 ? -13.398 9.927 9.055 1.00 64.62 100 PRO A N 1
ATOM 788 C CA . PRO A 1 100 ? -12.454 9.255 8.173 1.00 64.62 100 PRO A CA 1
ATOM 789 C C . PRO A 1 100 ? -11.096 9.957 8.194 1.00 64.62 100 PRO A C 1
ATOM 791 O O . PRO A 1 100 ? -11.015 11.187 8.196 1.00 64.62 100 PRO A O 1
ATOM 794 N N . ALA A 1 101 ? -10.023 9.172 8.206 1.00 65.12 101 ALA A N 1
ATOM 795 C CA . ALA A 1 101 ? -8.666 9.689 8.199 1.00 65.12 101 ALA A CA 1
ATOM 796 C C . ALA A 1 101 ? -8.418 10.558 6.949 1.00 65.12 101 ALA A C 1
ATOM 798 O O . ALA A 1 101 ? -8.357 10.061 5.827 1.00 65.12 101 ALA A O 1
ATOM 799 N N . GLY A 1 102 ? -8.303 11.875 7.147 1.00 60.47 102 GLY A N 1
ATOM 800 C CA . GLY A 1 102 ? -8.030 12.829 6.070 1.00 60.47 102 GLY A CA 1
ATOM 801 C C . GLY A 1 102 ? -6.558 12.827 5.618 1.00 60.47 102 GLY A C 1
ATOM 802 O O . GLY A 1 102 ? -5.707 12.240 6.294 1.00 60.47 102 GLY A O 1
ATOM 803 N N . PRO A 1 103 ? -6.202 13.555 4.541 1.00 56.91 103 PRO A N 1
ATOM 804 C CA . PRO A 1 103 ? -4.851 13.561 3.960 1.00 56.91 103 PRO A CA 1
ATOM 805 C C . PRO A 1 103 ? -3.719 13.945 4.930 1.00 56.91 103 PRO A C 1
ATOM 807 O O . PRO A 1 103 ? -2.577 13.524 4.773 1.00 56.91 103 PRO A O 1
ATOM 810 N N . ALA A 1 104 ? -4.029 14.709 5.981 1.00 55.59 104 ALA A N 1
ATOM 811 C CA . ALA A 1 104 ? -3.072 15.102 7.017 1.00 55.59 104 ALA A CA 1
ATOM 812 C C . ALA A 1 104 ? -2.639 13.948 7.948 1.00 55.59 104 ALA A C 1
ATOM 814 O O . ALA A 1 104 ? -1.644 14.064 8.661 1.00 55.59 104 ALA A O 1
ATOM 815 N N . SER A 1 105 ? -3.364 12.827 7.955 1.00 56.97 105 SER A N 1
ATOM 816 C CA . SER A 1 105 ? -3.036 11.638 8.757 1.00 56.97 105 SER A CA 1
ATOM 817 C C . SER A 1 105 ? -2.057 10.680 8.059 1.00 56.97 105 SER A C 1
ATOM 819 O O . SER A 1 105 ? -1.485 9.800 8.704 1.00 56.97 105 SER A O 1
ATOM 821 N N . ILE A 1 106 ? -1.806 10.900 6.763 1.00 58.06 106 ILE A N 1
ATOM 822 C CA . ILE A 1 106 ? -1.004 10.045 5.875 1.00 58.06 106 ILE A CA 1
ATOM 823 C C . ILE A 1 106 ? 0.452 9.918 6.322 1.00 58.06 106 ILE A C 1
ATOM 825 O O . ILE A 1 106 ? 0.939 8.787 6.379 1.00 58.06 106 ILE A O 1
ATOM 829 N N . PRO A 1 107 ? 1.156 11.000 6.720 1.00 56.22 107 PRO A N 1
ATOM 830 C CA . PRO A 1 107 ? 2.531 10.869 7.188 1.00 56.22 107 PRO A CA 1
ATOM 831 C C . PRO A 1 107 ? 2.607 10.042 8.472 1.00 56.22 107 PRO A C 1
ATOM 833 O O . PRO A 1 107 ? 3.482 9.196 8.607 1.00 56.22 107 PRO A O 1
ATOM 836 N N . ARG A 1 108 ? 1.653 10.216 9.398 1.00 58.50 108 ARG A N 1
ATOM 837 C CA . ARG A 1 108 ? 1.623 9.454 10.655 1.00 58.50 108 ARG A CA 1
ATOM 838 C C . ARG A 1 108 ? 1.337 7.973 10.410 1.00 58.50 108 ARG A C 1
ATOM 840 O O . ARG A 1 108 ? 1.961 7.127 11.040 1.00 58.50 108 ARG A O 1
ATOM 847 N N . GLU A 1 109 ? 0.430 7.658 9.490 1.00 62.84 109 GLU A N 1
ATOM 848 C CA . GLU A 1 109 ? 0.112 6.273 9.146 1.00 62.84 109 GLU A CA 1
ATOM 849 C C . GLU A 1 109 ? 1.237 5.572 8.382 1.00 62.84 109 GLU A C 1
ATOM 851 O O . GLU A 1 109 ? 1.535 4.418 8.676 1.00 62.84 109 GLU A O 1
ATOM 856 N N . MET A 1 110 ? 1.851 6.233 7.398 1.00 61.91 110 MET A N 1
ATOM 857 C CA . MET A 1 110 ? 2.878 5.615 6.558 1.00 61.91 110 MET A CA 1
ATOM 858 C C . MET A 1 110 ? 4.229 5.543 7.266 1.00 61.91 110 MET A C 1
ATOM 860 O O . MET A 1 110 ? 4.850 4.484 7.267 1.00 61.91 110 MET A O 1
ATOM 864 N N . VAL A 1 111 ? 4.662 6.623 7.923 1.00 53.91 111 VAL A N 1
ATOM 865 C CA . VAL A 1 111 ? 5.945 6.662 8.644 1.00 53.91 111 VAL A CA 1
ATOM 866 C C . VAL A 1 111 ? 5.873 5.812 9.910 1.00 53.91 111 VAL A C 1
ATOM 868 O O . VAL A 1 111 ? 6.786 5.033 10.165 1.00 53.91 111 VAL A O 1
ATOM 871 N N . GLY A 1 112 ? 4.762 5.869 10.655 1.00 55.25 112 GLY A N 1
ATOM 872 C CA . GLY A 1 112 ? 4.557 5.016 11.829 1.00 55.25 112 GLY A CA 1
ATOM 873 C C . GLY A 1 112 ? 4.573 3.523 11.487 1.00 55.25 112 GLY A C 1
ATOM 874 O O . GLY A 1 112 ? 5.162 2.733 12.221 1.00 55.25 112 GLY A O 1
ATOM 875 N N . LYS A 1 113 ? 4.007 3.129 10.336 1.00 62.09 113 LYS A N 1
ATOM 876 C CA . LYS A 1 113 ? 4.033 1.736 9.855 1.00 62.09 113 LYS A CA 1
ATOM 877 C C . LYS A 1 113 ? 5.368 1.314 9.285 1.00 62.09 113 LYS A C 1
ATOM 879 O O . LYS A 1 113 ? 5.786 0.200 9.553 1.00 62.09 113 LYS A O 1
ATOM 884 N N . PHE A 1 114 ? 6.034 2.171 8.520 1.00 55.34 114 PHE A N 1
ATOM 885 C CA . PHE A 1 114 ? 7.347 1.858 7.967 1.00 55.34 114 PHE A CA 1
ATOM 886 C C . PHE A 1 114 ? 8.362 1.625 9.092 1.00 55.34 114 PHE A C 1
ATOM 888 O O . PHE A 1 114 ? 9.067 0.620 9.091 1.00 55.34 114 PHE A O 1
ATOM 895 N N . VAL A 1 115 ? 8.339 2.481 10.120 1.00 51.31 115 VAL A N 1
ATOM 896 C CA . VAL A 1 115 ? 9.152 2.313 11.330 1.00 51.31 115 VAL A CA 1
ATOM 897 C C . VAL A 1 115 ? 8.712 1.079 12.128 1.00 51.31 115 VAL A C 1
ATOM 899 O O . VAL A 1 115 ? 9.561 0.282 12.494 1.00 51.31 115 VAL A O 1
ATOM 902 N N . SER A 1 116 ? 7.413 0.838 12.335 1.00 52.31 116 SER A N 1
ATOM 903 C CA . SER A 1 116 ? 6.917 -0.351 13.061 1.00 52.31 116 SER A CA 1
ATOM 904 C C . SER A 1 116 ? 7.227 -1.685 12.356 1.00 52.31 116 SER A C 1
ATOM 906 O O . SER A 1 116 ? 7.614 -2.657 13.012 1.00 52.31 116 SER A O 1
ATOM 908 N N . TYR A 1 117 ? 7.102 -1.743 11.027 1.00 58.28 117 TYR A N 1
ATOM 909 C CA . TYR A 1 117 ? 7.387 -2.938 10.229 1.00 58.28 117 TYR A CA 1
ATOM 910 C C . TYR A 1 117 ? 8.880 -3.247 10.167 1.00 58.28 117 TYR A C 1
ATOM 912 O O . TYR A 1 117 ? 9.240 -4.415 10.286 1.00 58.28 117 TYR A O 1
ATOM 920 N N . ILE A 1 118 ? 9.736 -2.226 10.048 1.00 52.97 118 ILE A N 1
ATOM 921 C CA . ILE A 1 118 ? 11.194 -2.398 10.123 1.00 52.97 118 ILE A CA 1
ATOM 922 C C . ILE A 1 118 ? 11.620 -2.754 11.545 1.00 52.97 118 ILE A C 1
ATOM 924 O O . ILE A 1 118 ? 12.498 -3.592 11.727 1.00 52.97 118 ILE A O 1
ATOM 928 N N . SER A 1 119 ? 11.008 -2.131 12.555 1.00 48.91 119 SER A N 1
ATOM 929 C CA . SER A 1 119 ? 11.420 -2.342 13.934 1.00 48.91 119 SER A CA 1
ATOM 930 C C . SER A 1 119 ? 11.069 -3.728 14.444 1.00 48.91 119 SER A C 1
ATOM 932 O O . SER A 1 119 ? 11.921 -4.294 15.114 1.00 48.91 119 SER A O 1
ATOM 934 N N . PHE A 1 120 ? 9.878 -4.290 14.190 1.00 48.16 120 PHE A N 1
ATOM 935 C CA . PHE A 1 120 ? 9.517 -5.496 14.952 1.00 48.16 120 PHE A CA 1
ATOM 936 C C . PHE A 1 120 ? 8.431 -6.435 14.404 1.00 48.16 120 PHE A C 1
ATOM 938 O O . PHE A 1 120 ? 8.166 -7.440 15.055 1.00 48.16 120 PHE A O 1
ATOM 945 N N . GLY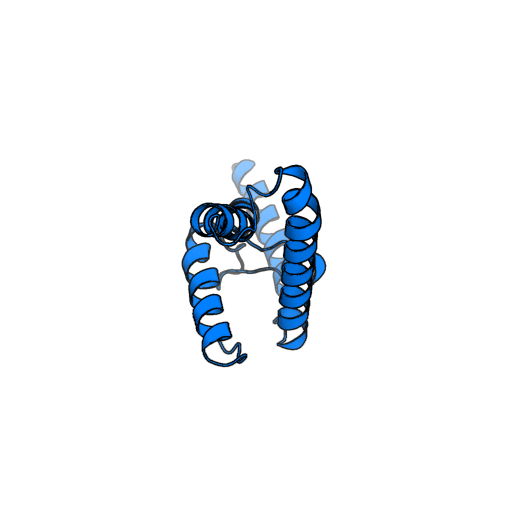 A 1 121 ? 7.711 -6.151 13.311 1.00 49.88 121 GLY A N 1
ATOM 946 C CA . GLY A 1 121 ? 6.469 -6.913 13.049 1.00 49.88 121 GLY A CA 1
ATOM 947 C C . GLY A 1 121 ? 5.451 -6.814 14.210 1.00 49.88 121 GLY A C 1
ATOM 948 O O . GLY A 1 121 ? 4.50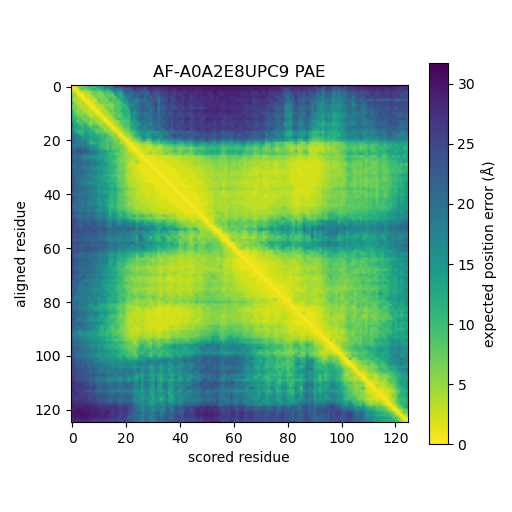8 -7.597 14.303 1.00 49.88 121 GLY A O 1
ATOM 949 N N . VAL A 1 122 ? 5.636 -5.830 15.098 1.00 47.34 122 VAL A N 1
ATOM 950 C CA . VAL A 1 122 ? 4.792 -5.526 16.251 1.00 47.34 122 VAL A CA 1
ATOM 951 C C . VAL A 1 122 ? 4.084 -4.225 15.925 1.00 47.34 122 VAL A C 1
ATOM 953 O O . VAL A 1 122 ? 4.598 -3.123 16.118 1.00 47.34 122 VAL A O 1
ATOM 956 N N . GLY A 1 123 ? 2.883 -4.366 15.377 1.00 44.56 123 GLY A N 1
ATOM 957 C CA . GLY A 1 123 ? 1.912 -3.291 15.411 1.00 44.56 123 GLY A CA 1
ATOM 958 C C . GLY A 1 123 ? 1.388 -3.168 16.832 1.00 44.56 123 GLY A C 1
ATOM 959 O O . GLY A 1 123 ? 0.581 -3.997 17.235 1.00 44.56 123 GLY A O 1
ATOM 960 N N . ILE A 1 124 ? 1.812 -2.148 17.573 1.00 39.59 124 ILE A N 1
ATOM 961 C CA . ILE A 1 124 ? 1.155 -1.732 18.814 1.00 39.59 124 ILE A CA 1
ATOM 962 C C . ILE A 1 124 ? 1.136 -0.197 18.861 1.00 39.59 124 ILE A C 1
ATOM 964 O O . ILE A 1 124 ? 2.192 0.432 18.839 1.00 39.59 124 ILE A O 1
ATOM 968 N N . LEU A 1 125 ? -0.100 0.319 18.969 1.00 41.06 125 LEU A N 1
ATOM 969 C CA . LEU A 1 125 ? -0.576 1.701 19.187 1.00 41.06 125 LEU A CA 1
ATOM 970 C C . LEU A 1 125 ? -0.717 2.605 17.952 1.00 41.06 125 LEU A C 1
ATOM 972 O O . LEU A 1 125 ? 0.251 3.269 17.532 1.00 41.06 125 LEU A O 1
#

Mean predicted aligned error: 12.0 Å

Radius of gyration: 18.32 Å; Cα contacts (8 Å, |Δi|>4): 82; chains: 1; bounding box: 54×37×41 Å

Sequence (125 aa):
MNKKNQNKKEEINKDSKHISNLEIAGLISRLYAFMVDLGLIFIIIYTFGPISGNKLFHEDAATQDILVLFGYFVIPTIIWGRTPGKWVAGIIVVMKDGTPAGPASIPREMVGKFVSYISFGVGIL

pLDDT: mean 70.29, std 12.94, range [39.59, 90.12]

Solvent-accessible surface area (backbone atoms only — not comparable to full-atom values): 7232 Å² total; per-residue (Å²): 136,62,70,72,64,51,55,54,50,52,50,54,53,53,53,52,62,58,52,79,70,62,73,82,81,50,72,66,55,52,51,50,14,48,52,45,40,52,51,50,50,50,52,48,48,70,57,46,19,67,72,51,70,62,58,38,81,35,92,89,19,55,73,59,39,50,50,53,55,48,45,64,50,48,51,43,25,56,77,68,38,42,43,71,17,26,58,77,57,70,55,82,51,60,42,98,87,60,49,71,37,52,63,87,47,47,64,60,55,52,52,52,45,54,52,31,55,73,70,63,77,54,90,77,135

Nearest PDB structures (foldseek):
  7t92-assembly1_A  TM=5.455E-01  e=2.087E+00  Thermothelomyces thermophilus ATCC 42464